Protein AF-A0A6I1GHN4-F1 (afdb_monomer_lite)

Secondary structure (DSSP, 8-state):
--SSSS---TTSS-HHHHHHHHHHHHTTPPPPEEEEEEEPSS-TT-EEEEEEEEE-TTS-EEEEEEE-GGGTS-GGGGTT--HHHHHHHHHHHHHHHHHTT-SEEEEEEHHHHHHSHHHHHHHHHTT-------SS-S--------TTPPP-HHHHHHHHHHHHTT-

Structure (mmCIF, N/CA/C/O backbone):
data_AF-A0A6I1GHN4-F1
#
_entry.id   AF-A0A6I1GHN4-F1
#
loop_
_atom_site.group_PDB
_atom_site.id
_atom_site.type_symbol
_atom_site.label_atom_id
_atom_site.label_alt_id
_atom_site.label_comp_id
_atom_site.label_asym_id
_atom_site.label_entity_id
_atom_site.label_seq_id
_atom_site.pdbx_PDB_ins_code
_atom_site.Cartn_x
_atom_site.Cartn_y
_atom_site.Cartn_z
_atom_site.occupancy
_atom_site.B_iso_or_equiv
_atom_site.auth_seq_id
_atom_site.auth_comp_id
_atom_site.auth_asym_id
_atom_site.auth_atom_id
_atom_site.pdbx_PDB_model_num
ATOM 1 N N . MET A 1 1 ? 8.736 18.417 25.338 1.00 37.44 1 MET A N 1
ATOM 2 C CA . MET A 1 1 ? 9.386 18.267 24.023 1.00 37.44 1 MET A CA 1
ATOM 3 C C . MET A 1 1 ? 10.461 17.206 24.199 1.00 37.44 1 MET A C 1
ATOM 5 O O . MET A 1 1 ? 11.592 17.575 24.431 1.00 37.44 1 MET A O 1
ATOM 9 N N . ASP A 1 2 ? 10.083 15.921 24.230 1.00 36.03 2 ASP A N 1
ATOM 10 C CA . ASP A 1 2 ? 11.011 14.812 24.544 1.00 36.03 2 ASP A CA 1
ATOM 11 C C . ASP A 1 2 ? 10.415 13.445 24.149 1.00 36.03 2 ASP A C 1
ATOM 13 O O . ASP A 1 2 ? 10.089 12.617 24.991 1.00 36.03 2 ASP A O 1
ATOM 17 N N . LEU A 1 3 ? 10.186 13.218 22.851 1.00 33.22 3 LEU A N 1
ATOM 18 C CA . LEU A 1 3 ? 9.860 11.870 22.341 1.00 33.22 3 LEU A CA 1
ATOM 19 C C . LEU A 1 3 ? 10.174 11.682 20.845 1.00 33.22 3 LEU A C 1
ATOM 21 O O . LEU A 1 3 ? 9.615 10.813 20.187 1.00 33.22 3 LEU A O 1
ATOM 25 N N . LEU A 1 4 ? 11.068 12.514 20.296 1.00 35.62 4 LEU A N 1
ATOM 26 C CA . LEU A 1 4 ? 11.423 12.524 18.867 1.00 35.62 4 LEU A CA 1
ATOM 27 C C . LEU A 1 4 ? 12.796 11.896 18.570 1.00 35.62 4 LEU A C 1
ATOM 29 O O . LEU A 1 4 ? 13.135 11.700 17.410 1.00 35.62 4 LEU A O 1
ATOM 33 N N . LEU A 1 5 ? 13.578 11.559 19.602 1.00 32.16 5 LEU A N 1
ATOM 34 C CA . LEU A 1 5 ? 14.972 11.117 19.457 1.00 32.16 5 LEU A CA 1
ATOM 35 C C . LEU A 1 5 ? 15.195 9.611 19.678 1.00 32.16 5 LEU A C 1
ATOM 37 O O . LEU A 1 5 ? 16.326 9.154 19.574 1.00 32.16 5 LEU A O 1
ATOM 41 N N . THR A 1 6 ? 14.148 8.821 19.936 1.00 30.77 6 THR A N 1
ATOM 42 C CA . THR A 1 6 ? 14.291 7.369 20.195 1.00 30.77 6 THR A CA 1
ATOM 43 C C . THR A 1 6 ? 13.900 6.482 19.003 1.00 30.77 6 THR A C 1
ATOM 45 O O . THR A 1 6 ? 14.039 5.270 19.084 1.00 30.77 6 THR A O 1
ATOM 48 N N . TYR A 1 7 ? 13.466 7.055 17.874 1.00 36.56 7 TYR A N 1
ATOM 49 C CA . TYR A 1 7 ? 13.079 6.290 16.670 1.00 36.56 7 TYR A CA 1
ATOM 50 C C . TYR A 1 7 ? 13.974 6.541 15.447 1.00 36.56 7 TYR A C 1
ATOM 52 O O . TYR A 1 7 ? 13.641 6.137 14.335 1.00 36.56 7 TYR A O 1
ATOM 60 N N . ALA A 1 8 ? 15.124 7.187 15.643 1.00 33.59 8 ALA A N 1
ATOM 61 C CA . ALA A 1 8 ? 16.165 7.264 14.627 1.00 33.59 8 ALA A CA 1
ATOM 62 C C . ALA A 1 8 ? 17.072 6.027 14.733 1.00 33.59 8 ALA A C 1
ATOM 64 O O . ALA A 1 8 ? 18.167 6.100 15.284 1.00 33.59 8 ALA A O 1
ATOM 65 N N . ASP A 1 9 ? 16.596 4.888 14.226 1.00 35.19 9 ASP A N 1
ATOM 66 C CA . ASP A 1 9 ? 17.462 3.759 13.876 1.00 35.19 9 ASP A CA 1
ATOM 67 C C . ASP A 1 9 ? 17.668 3.767 12.346 1.00 35.19 9 ASP A C 1
ATOM 69 O O . ASP A 1 9 ? 16.683 3.744 11.598 1.00 35.19 9 ASP A O 1
ATOM 73 N N . PRO A 1 10 ? 18.914 3.851 11.851 1.00 33.84 10 PRO A N 1
ATOM 74 C CA . PRO A 1 10 ? 19.206 3.954 10.426 1.00 33.84 10 PRO A CA 1
ATOM 75 C C . PRO A 1 10 ? 18.998 2.655 9.621 1.00 33.84 10 PRO A C 1
ATOM 77 O O . PRO A 1 10 ? 19.339 2.652 8.439 1.00 33.84 10 PRO A O 1
ATOM 80 N N . LEU A 1 11 ? 18.469 1.559 10.194 1.00 34.16 11 LEU A N 1
ATOM 81 C CA . LEU A 1 11 ? 18.453 0.247 9.515 1.00 34.16 11 LEU A CA 1
ATOM 82 C C . LEU A 1 11 ? 17.152 -0.581 9.580 1.00 34.16 11 LEU A C 1
ATOM 84 O O . LEU A 1 11 ? 17.155 -1.744 9.181 1.00 34.16 11 LEU A O 1
ATOM 88 N N . SER A 1 12 ? 16.008 -0.012 9.963 1.00 37.28 12 SER A N 1
ATOM 89 C CA . SER A 1 12 ? 14.701 -0.690 9.804 1.00 37.28 12 SER A CA 1
ATOM 90 C C . SER A 1 12 ? 14.106 -0.448 8.399 1.00 37.28 12 SER A C 1
ATOM 92 O O . SER A 1 12 ? 13.021 0.091 8.289 1.00 37.28 12 SER A O 1
ATOM 94 N N . GLU A 1 13 ? 14.873 -0.718 7.334 1.00 52.41 13 GLU A N 1
ATOM 95 C CA . GLU A 1 13 ? 14.768 -0.177 5.948 1.00 52.41 13 GLU A CA 1
ATOM 96 C C . GLU A 1 13 ? 14.516 1.354 5.817 1.00 52.41 13 GLU A C 1
ATOM 98 O O . GLU A 1 13 ? 15.314 2.019 5.162 1.00 52.41 13 GLU A O 1
ATOM 103 N N . ASN A 1 14 ? 13.530 1.959 6.494 1.00 69.12 14 ASN A N 1
ATOM 104 C CA . ASN A 1 14 ? 13.643 3.236 7.222 1.00 69.12 14 ASN A CA 1
ATOM 105 C C . ASN A 1 14 ? 12.484 3.396 8.243 1.00 69.12 14 ASN A C 1
ATOM 107 O O . ASN A 1 14 ? 11.393 2.855 8.065 1.00 69.12 14 ASN A O 1
ATOM 111 N N . GLY A 1 15 ? 12.672 4.200 9.299 1.00 71.56 15 GLY A N 1
ATOM 112 C CA . GLY A 1 15 ? 11.642 4.443 10.329 1.00 71.56 15 GLY A CA 1
ATOM 113 C C . GLY A 1 15 ? 10.298 5.001 9.818 1.00 71.56 15 GLY A C 1
ATOM 114 O O . GLY A 1 15 ? 9.290 4.913 10.520 1.00 71.56 15 GLY A O 1
ATOM 115 N N . GLY A 1 16 ? 10.248 5.525 8.590 1.00 82.44 16 GLY A N 1
ATOM 116 C CA . GLY A 1 16 ? 9.024 5.982 7.936 1.00 82.44 16 GLY A CA 1
ATOM 117 C C . GLY A 1 16 ? 8.055 4.848 7.594 1.00 82.44 16 GLY A C 1
ATOM 118 O O . GLY A 1 16 ? 6.859 5.002 7.827 1.00 82.44 16 GLY A O 1
ATOM 119 N N . GLU A 1 17 ? 8.532 3.686 7.141 1.00 86.38 17 GLU A N 1
ATOM 120 C CA . GLU A 1 17 ? 7.658 2.531 6.869 1.00 86.38 17 GLU A CA 1
ATOM 121 C C . GLU A 1 17 ? 7.026 1.991 8.158 1.00 86.38 17 GLU A C 1
ATOM 123 O O . GLU A 1 17 ? 5.823 1.725 8.218 1.00 86.38 17 GLU A O 1
ATOM 128 N N . SER A 1 18 ? 7.817 1.909 9.232 1.00 85.88 18 SER A N 1
ATOM 129 C CA . SER A 1 18 ? 7.312 1.538 10.558 1.00 85.88 18 SER A CA 1
ATOM 130 C C . SER A 1 18 ? 6.253 2.523 11.058 1.00 85.88 18 SER A C 1
ATOM 132 O O . SER A 1 18 ? 5.223 2.106 11.592 1.00 85.88 18 SER A O 1
ATOM 134 N N . PHE A 1 19 ? 6.467 3.823 10.839 1.00 89.12 19 PHE A N 1
ATOM 135 C CA . PHE A 1 19 ? 5.496 4.861 11.172 1.00 89.12 19 PHE A CA 1
ATOM 136 C C . PHE A 1 19 ? 4.191 4.707 10.374 1.00 89.12 19 PHE A C 1
ATOM 138 O O . PHE A 1 19 ? 3.113 4.688 10.969 1.00 89.12 19 PHE A O 1
ATOM 145 N N . VAL A 1 20 ? 4.272 4.520 9.052 1.00 92.31 20 VAL A N 1
ATOM 146 C CA . VAL A 1 20 ? 3.105 4.282 8.180 1.00 92.31 20 VAL A CA 1
ATOM 147 C C . VAL A 1 20 ? 2.322 3.060 8.645 1.00 92.31 20 VAL A C 1
ATOM 149 O O . VAL A 1 20 ? 1.101 3.127 8.790 1.00 92.31 20 VAL A O 1
ATOM 152 N N . ARG A 1 21 ? 3.012 1.956 8.949 1.00 92.25 21 ARG A N 1
ATOM 153 C CA . ARG A 1 21 ? 2.379 0.750 9.488 1.00 92.25 21 ARG A CA 1
ATOM 154 C C . ARG A 1 21 ? 1.661 1.029 10.806 1.00 92.25 21 ARG A C 1
ATOM 156 O O . ARG A 1 21 ? 0.542 0.560 10.986 1.00 92.25 21 ARG A O 1
ATOM 163 N N . GLY A 1 22 ? 2.283 1.788 11.708 1.00 89.12 22 GLY A N 1
ATOM 164 C CA . GLY A 1 22 ? 1.663 2.229 12.957 1.00 89.12 22 GLY A CA 1
ATOM 165 C C . GLY A 1 22 ? 0.356 2.978 12.706 1.00 89.12 22 GLY A C 1
ATOM 166 O O . 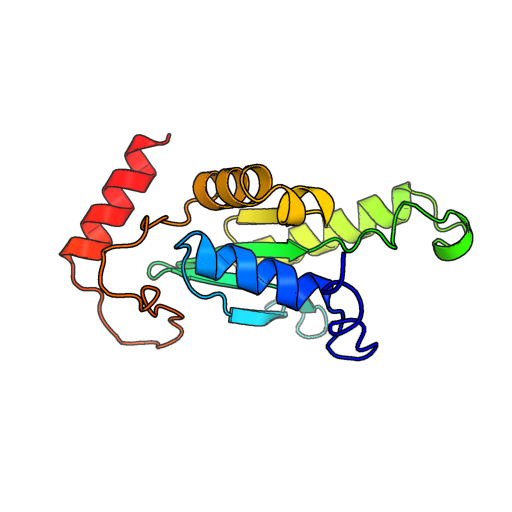GLY A 1 22 ? -0.677 2.595 13.249 1.00 89.12 22 GLY A O 1
ATOM 167 N N . VAL A 1 23 ? 0.372 3.963 11.802 1.00 93.19 23 VAL A N 1
ATOM 168 C CA . VAL A 1 23 ? -0.826 4.724 11.411 1.00 93.19 23 VAL A CA 1
ATOM 169 C C . VAL A 1 23 ? -1.913 3.810 10.841 1.00 93.19 23 VAL A C 1
ATOM 171 O O . VAL A 1 23 ? -3.055 3.901 11.275 1.00 93.19 23 VAL A O 1
ATOM 174 N N . ILE A 1 24 ? -1.578 2.893 9.926 1.00 92.25 24 ILE A N 1
ATOM 175 C CA . ILE A 1 24 ? -2.536 1.931 9.348 1.00 92.25 24 ILE A CA 1
ATOM 176 C C . ILE A 1 24 ? -3.264 1.155 10.456 1.00 92.25 24 ILE A C 1
ATOM 178 O O . ILE A 1 24 ? -4.494 1.086 10.465 1.00 92.25 24 ILE A O 1
ATOM 182 N N . LEU A 1 25 ? -2.513 0.605 11.413 1.00 87.38 25 LEU A N 1
ATOM 183 C CA . LEU A 1 25 ? -3.077 -0.203 12.496 1.00 87.38 25 LEU A CA 1
ATOM 184 C C . LEU A 1 25 ? -3.890 0.635 13.492 1.00 87.38 25 LEU A C 1
ATOM 186 O O . LEU A 1 25 ? -4.973 0.221 13.903 1.00 87.38 25 LEU A O 1
ATOM 190 N N . GLU A 1 26 ? -3.393 1.813 13.870 1.00 86.88 26 GLU A N 1
ATOM 191 C CA . GLU A 1 26 ? -4.072 2.723 14.802 1.00 86.88 26 GLU A CA 1
ATOM 192 C C . GLU A 1 26 ? -5.387 3.275 14.236 1.00 86.88 26 GLU A C 1
ATOM 194 O O . GLU A 1 26 ? -6.343 3.490 14.983 1.00 86.88 26 GLU A O 1
ATOM 199 N N . GLU A 1 27 ? -5.454 3.466 12.918 1.00 90.00 27 GLU A N 1
ATOM 200 C CA . GLU A 1 27 ? -6.637 3.966 12.211 1.00 90.00 27 GLU A CA 1
ATOM 201 C C . GLU A 1 27 ? -7.672 2.872 11.901 1.00 90.00 27 GLU A C 1
ATOM 203 O O . GLU A 1 27 ? -8.726 3.168 11.328 1.00 90.00 27 GLU A O 1
ATOM 208 N N . GLY A 1 28 ? -7.405 1.626 12.313 1.00 84.81 28 GLY A N 1
ATOM 209 C CA . GLY A 1 28 ? -8.328 0.498 12.187 1.00 84.81 28 GLY A CA 1
ATOM 210 C C . GLY A 1 28 ? -8.417 -0.083 10.776 1.00 84.81 28 GLY A C 1
ATOM 211 O O . GLY A 1 28 ? -9.443 -0.670 10.419 1.00 84.81 28 GLY A O 1
ATOM 212 N N . LEU A 1 29 ? -7.376 0.107 9.962 1.00 87.31 29 LEU A N 1
ATOM 213 C CA . LEU A 1 29 ? -7.237 -0.538 8.658 1.00 87.31 29 LEU A CA 1
ATOM 214 C C . LEU A 1 29 ? -6.667 -1.963 8.826 1.00 87.31 29 LEU A C 1
ATOM 216 O O . LEU A 1 29 ? -6.050 -2.267 9.853 1.00 87.31 29 LEU A O 1
ATOM 220 N N . PRO A 1 30 ? -6.856 -2.863 7.843 1.00 87.44 30 PRO A N 1
ATOM 221 C CA . PRO A 1 30 ? -6.378 -4.238 7.939 1.00 87.44 30 PRO A CA 1
ATOM 222 C C . PRO A 1 30 ? -4.850 -4.309 7.964 1.00 87.44 30 PRO A C 1
ATOM 224 O O . PRO A 1 30 ? -4.159 -3.423 7.457 1.00 87.44 30 PRO A O 1
ATOM 227 N N . VAL A 1 31 ? -4.310 -5.401 8.501 1.00 86.69 31 VAL A N 1
ATOM 228 C CA . VAL A 1 31 ? -2.860 -5.613 8.583 1.00 86.69 31 VAL A CA 1
ATOM 229 C C . VAL A 1 31 ? -2.299 -5.908 7.181 1.00 86.69 31 VAL A C 1
ATOM 231 O O . VAL A 1 31 ? -2.721 -6.894 6.575 1.00 86.69 31 VAL A O 1
ATOM 234 N N . PRO A 1 32 ? -1.347 -5.113 6.657 1.00 90.56 32 PRO A N 1
ATOM 235 C CA . PRO A 1 32 ? -0.731 -5.388 5.363 1.00 90.56 32 PRO A CA 1
ATOM 236 C C . PRO A 1 32 ? 0.289 -6.529 5.442 1.00 90.56 32 PRO A C 1
ATOM 238 O O . PRO A 1 32 ? 0.959 -6.722 6.462 1.00 90.56 32 PRO A O 1
ATOM 241 N N . LEU A 1 33 ? 0.470 -7.222 4.321 1.00 89.50 33 LEU A N 1
ATOM 242 C CA . LEU A 1 33 ? 1.699 -7.943 4.006 1.00 89.50 33 LEU A CA 1
ATOM 243 C C . LEU A 1 33 ? 2.786 -6.916 3.693 1.00 89.50 33 LEU A C 1
ATOM 245 O O . LEU A 1 33 ? 2.546 -5.980 2.935 1.00 89.50 33 LEU A O 1
ATOM 249 N N . LEU A 1 34 ? 3.968 -7.081 4.275 1.00 88.50 34 LEU A N 1
ATOM 250 C CA . LEU A 1 34 ? 5.088 -6.175 4.040 1.00 88.50 34 LEU A CA 1
ATOM 251 C C . LEU A 1 34 ? 6.002 -6.736 2.959 1.00 88.50 34 LEU A C 1
ATOM 253 O O . LEU A 1 34 ? 6.176 -7.954 2.886 1.00 88.50 34 LEU A O 1
ATOM 257 N N . GLN A 1 35 ? 6.617 -5.850 2.174 1.00 83.56 35 GLN A N 1
ATOM 258 C CA . GLN A 1 35 ? 7.695 -6.208 1.247 1.00 83.56 35 GLN A CA 1
ATOM 259 C C . GLN A 1 35 ? 7.331 -7.345 0.277 1.00 83.56 35 GLN A C 1
ATOM 261 O O . GLN A 1 35 ? 8.153 -8.206 -0.047 1.00 83.56 35 GLN A O 1
ATOM 266 N N . TYR A 1 36 ? 6.079 -7.368 -0.179 1.00 86.56 36 TYR A N 1
ATOM 267 C CA . TYR A 1 36 ? 5.576 -8.412 -1.065 1.00 86.56 36 TYR A CA 1
ATOM 268 C C . TYR A 1 36 ? 6.194 -8.286 -2.462 1.00 86.56 36 TYR A C 1
ATOM 270 O O . TYR A 1 36 ? 6.317 -7.184 -2.998 1.00 86.56 36 TYR A O 1
ATOM 278 N N . VAL A 1 37 ? 6.583 -9.420 -3.049 1.00 88.38 37 VAL A N 1
ATOM 279 C CA . VAL A 1 37 ? 7.238 -9.472 -4.360 1.00 88.38 37 VAL A CA 1
ATOM 280 C C . VAL A 1 37 ? 6.237 -9.892 -5.430 1.00 88.38 37 VAL A C 1
ATOM 282 O O . VAL A 1 37 ? 5.751 -11.022 -5.433 1.00 88.38 37 V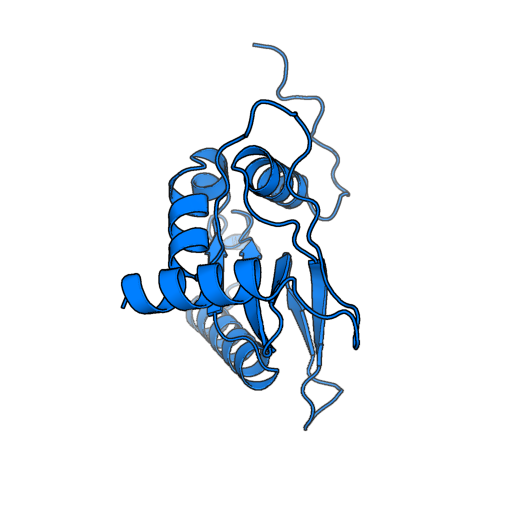AL A O 1
ATOM 285 N N . PHE A 1 38 ? 5.992 -8.994 -6.377 1.00 86.94 38 PHE A N 1
ATOM 286 C CA . PHE A 1 38 ? 5.303 -9.277 -7.629 1.00 86.94 38 PHE A CA 1
ATOM 287 C C . PHE A 1 38 ? 6.324 -9.769 -8.652 1.00 86.94 38 PHE A C 1
ATOM 289 O O . PHE A 1 38 ? 7.234 -9.026 -9.019 1.00 86.94 38 PHE A O 1
ATOM 296 N N . VAL A 1 39 ? 6.182 -11.012 -9.110 1.00 85.19 39 VAL A N 1
ATOM 297 C CA . VAL A 1 39 ? 7.032 -11.605 -10.152 1.00 85.19 39 VAL A CA 1
ATOM 298 C C . VAL A 1 39 ? 6.248 -11.624 -11.455 1.00 85.19 39 VAL A C 1
ATOM 300 O O . VAL A 1 39 ? 5.149 -12.177 -11.484 1.00 85.19 39 VAL A O 1
ATOM 303 N N . ASN A 1 40 ? 6.805 -11.048 -12.523 1.00 80.81 40 ASN A N 1
ATOM 304 C CA . ASN A 1 40 ? 6.169 -11.087 -13.833 1.00 80.81 40 ASN A CA 1
ATOM 305 C C . ASN A 1 40 ? 6.072 -12.556 -14.310 1.00 80.81 40 ASN A C 1
ATOM 307 O O . ASN A 1 40 ? 7.110 -13.217 -14.439 1.00 80.81 40 ASN A O 1
ATOM 311 N N . PRO A 1 41 ? 4.860 -13.083 -14.579 1.00 77.31 41 PRO A N 1
ATOM 312 C CA . PRO A 1 41 ? 4.685 -14.469 -15.011 1.00 77.31 41 PRO A CA 1
ATOM 313 C C . PRO A 1 41 ? 5.340 -14.764 -16.369 1.00 77.31 41 PRO A C 1
ATOM 315 O O . PRO A 1 41 ? 5.803 -15.883 -16.585 1.00 77.31 41 PRO A O 1
ATOM 318 N N . ASP A 1 42 ? 5.437 -13.766 -17.251 1.00 83.38 42 ASP A N 1
ATOM 319 C CA . ASP A 1 42 ? 6.033 -13.896 -18.586 1.00 83.38 42 ASP A CA 1
ATOM 320 C C . ASP A 1 42 ? 7.557 -13.699 -18.570 1.00 83.38 42 ASP A C 1
ATOM 322 O O . ASP A 1 42 ? 8.268 -14.126 -19.483 1.00 83.38 42 ASP A O 1
ATOM 326 N N . ASN A 1 43 ? 8.082 -13.059 -17.521 1.00 85.06 43 ASN A N 1
ATOM 327 C CA . ASN A 1 43 ? 9.507 -12.814 -17.346 1.00 85.06 43 ASN A CA 1
ATOM 328 C C . ASN A 1 43 ? 9.897 -12.869 -15.860 1.00 85.06 43 ASN A C 1
ATOM 330 O O . ASN A 1 43 ? 9.981 -11.830 -15.212 1.00 85.06 43 ASN A O 1
ATOM 334 N N . PRO A 1 44 ? 10.255 -14.046 -15.317 1.00 83.19 44 PRO A N 1
ATOM 335 C CA . PRO A 1 44 ? 10.597 -14.191 -13.898 1.00 83.19 44 PRO A CA 1
ATOM 336 C C . PRO A 1 44 ? 11.808 -13.368 -13.423 1.00 83.19 44 PRO A C 1
ATOM 338 O O . PRO A 1 44 ? 12.072 -13.290 -12.225 1.00 83.19 44 PRO A O 1
ATOM 341 N N . ARG A 1 45 ? 12.584 -12.780 -14.345 1.00 87.06 45 ARG A N 1
ATOM 342 C CA . ARG A 1 45 ? 13.682 -11.854 -14.017 1.00 87.06 45 ARG A CA 1
ATOM 343 C C . ARG A 1 45 ? 13.201 -10.423 -13.775 1.00 87.06 45 ARG A C 1
ATOM 345 O O . ARG A 1 45 ? 13.971 -9.620 -13.260 1.00 87.06 45 ARG A O 1
ATOM 352 N N . GLU A 1 46 ? 11.966 -10.111 -14.143 1.00 86.38 46 GLU A N 1
ATOM 353 C CA . GLU A 1 46 ? 11.306 -8.840 -13.888 1.00 86.38 46 GLU A CA 1
ATOM 354 C C . GLU A 1 46 ? 10.383 -8.990 -12.679 1.00 86.38 46 GLU A C 1
ATOM 356 O O . GLU A 1 46 ? 9.382 -9.706 -12.706 1.00 86.38 46 GLU A O 1
ATOM 361 N N . TRP A 1 47 ? 10.760 -8.343 -11.582 1.00 85.50 47 TRP A N 1
ATOM 362 C CA . TRP A 1 47 ? 10.029 -8.404 -10.327 1.00 85.50 47 TRP A CA 1
ATOM 363 C C . TRP A 1 47 ? 10.101 -7.068 -9.595 1.00 85.50 47 TRP A C 1
ATOM 365 O O . TRP A 1 47 ? 11.068 -6.315 -9.736 1.00 85.50 47 TRP A O 1
ATOM 375 N N . TYR A 1 48 ? 9.082 -6.792 -8.784 1.00 86.81 48 TYR A N 1
ATOM 376 C CA . TYR A 1 48 ? 8.990 -5.584 -7.972 1.00 86.81 48 TYR A CA 1
ATOM 377 C C . TYR A 1 48 ? 8.554 -5.916 -6.553 1.00 86.81 48 TYR A C 1
ATOM 379 O O . TYR A 1 48 ? 7.633 -6.700 -6.341 1.00 86.81 48 TYR A O 1
ATOM 387 N N . ARG A 1 49 ? 9.225 -5.298 -5.581 1.00 87.88 49 ARG A N 1
ATOM 388 C CA . ARG A 1 49 ? 8.913 -5.424 -4.157 1.00 87.88 49 ARG A CA 1
ATOM 389 C C . ARG A 1 49 ? 8.197 -4.171 -3.680 1.00 87.88 49 ARG A C 1
ATOM 391 O O . ARG A 1 49 ? 8.808 -3.107 -3.722 1.00 87.88 49 ARG A O 1
ATOM 398 N N . SER A 1 50 ? 6.956 -4.308 -3.236 1.00 89.31 50 SER A N 1
ATOM 399 C CA . SER A 1 50 ? 6.130 -3.214 -2.712 1.00 89.31 50 SER A CA 1
ATOM 400 C C . SER A 1 50 ? 6.141 -3.171 -1.188 1.00 89.31 50 SER A C 1
ATOM 402 O O . SER A 1 50 ? 6.162 -4.229 -0.555 1.00 89.31 50 SER A O 1
ATOM 404 N N . ASP A 1 51 ? 6.019 -1.982 -0.606 1.00 90.44 51 ASP A N 1
ATOM 405 C CA . ASP A 1 51 ? 6.147 -1.788 0.844 1.00 90.44 51 ASP A CA 1
ATOM 406 C C . ASP A 1 51 ? 5.003 -2.441 1.633 1.00 90.44 51 ASP A C 1
ATOM 408 O O . ASP A 1 51 ? 5.251 -3.152 2.610 1.00 90.44 51 ASP A O 1
ATOM 412 N N . PHE A 1 52 ? 3.756 -2.277 1.172 1.00 93.44 52 PHE A N 1
ATOM 413 C CA . PHE A 1 52 ? 2.556 -2.805 1.827 1.00 93.44 52 PHE A CA 1
ATOM 414 C C . PHE A 1 52 ? 1.566 -3.380 0.806 1.00 93.44 52 PHE A C 1
ATOM 416 O O . PHE A 1 52 ? 1.283 -2.749 -0.211 1.00 93.44 52 PHE A O 1
ATOM 423 N N . VAL A 1 53 ? 0.982 -4.547 1.089 1.00 94.62 53 VAL A N 1
ATOM 424 C CA . VA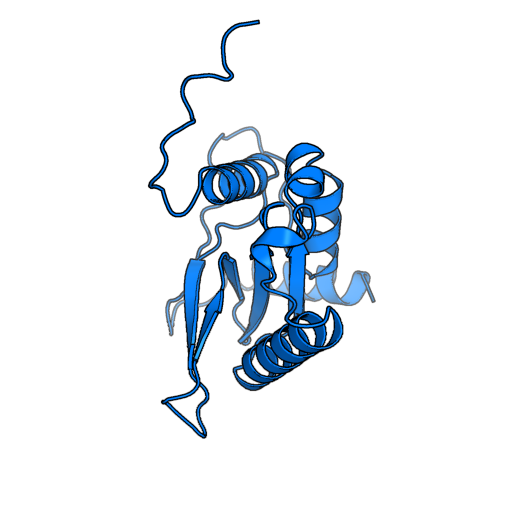L A 1 53 ? -0.022 -5.190 0.225 1.00 94.62 53 VAL A CA 1
ATOM 425 C C . VAL A 1 53 ? -1.169 -5.779 1.035 1.00 94.62 53 VAL A C 1
ATOM 427 O O . VAL A 1 53 ? -0.962 -6.416 2.067 1.00 94.62 53 VAL A O 1
ATOM 430 N N . TRP A 1 54 ? -2.384 -5.639 0.514 1.00 93.62 54 TRP A N 1
ATOM 431 C CA . TRP A 1 54 ? -3.569 -6.367 0.953 1.00 93.62 54 TRP A CA 1
ATOM 432 C C . TRP A 1 54 ? -4.093 -7.205 -0.202 1.00 93.62 54 TRP A C 1
ATOM 434 O O . TRP A 1 54 ? -4.437 -6.661 -1.246 1.00 93.62 54 TRP A O 1
ATOM 444 N N . ILE A 1 55 ? -4.179 -8.517 -0.002 1.00 89.12 55 ILE A N 1
ATOM 445 C CA . ILE A 1 55 ? -4.804 -9.443 -0.949 1.00 89.12 55 ILE A CA 1
ATOM 446 C C . ILE A 1 55 ? -6.115 -9.895 -0.315 1.00 89.12 55 ILE A C 1
ATOM 448 O O . ILE A 1 55 ? -6.123 -10.665 0.647 1.00 89.12 55 ILE A O 1
ATOM 452 N N . PHE A 1 56 ? -7.233 -9.384 -0.818 1.00 84.38 56 PHE A N 1
ATOM 453 C CA . PHE A 1 56 ? -8.557 -9.786 -0.369 1.00 84.38 56 PHE A CA 1
ATOM 454 C C . PHE A 1 56 ? -9.016 -11.026 -1.146 1.00 84.38 56 PHE A C 1
ATOM 456 O O . PHE A 1 56 ? -8.689 -11.194 -2.326 1.00 84.38 56 PHE A O 1
ATOM 463 N N . PRO A 1 57 ? -9.800 -11.928 -0.536 1.00 74.31 57 PRO A N 1
ATOM 464 C CA . PRO A 1 57 ? -10.253 -13.093 -1.277 1.00 74.31 57 PRO A CA 1
ATOM 465 C C . PRO A 1 57 ? -11.219 -12.715 -2.404 1.00 74.31 57 PRO A C 1
ATOM 467 O O . PRO A 1 57 ? -11.980 -11.756 -2.309 1.00 74.31 57 PRO A O 1
ATOM 470 N N . GLY A 1 58 ? -11.169 -13.492 -3.484 1.00 77.69 58 GLY A N 1
ATOM 471 C CA . GLY A 1 58 ? -11.633 -13.044 -4.799 1.00 77.69 58 GLY A CA 1
ATOM 472 C C . GLY A 1 58 ? -10.510 -12.433 -5.644 1.00 77.69 58 GLY A C 1
ATOM 473 O O . GLY A 1 58 ? -10.710 -12.246 -6.835 1.00 77.69 58 GLY A O 1
ATOM 474 N N . GLY A 1 59 ? -9.332 -12.201 -5.053 1.00 83.75 59 GLY A N 1
ATOM 475 C CA . GLY A 1 59 ? -8.125 -11.753 -5.748 1.00 83.75 59 GLY A CA 1
ATOM 476 C C . GLY A 1 59 ? -7.911 -10.243 -5.722 1.00 83.75 59 GLY A C 1
ATOM 477 O O . GLY A 1 59 ? -6.861 -9.805 -6.178 1.00 83.75 59 GLY A O 1
ATOM 478 N N . TYR A 1 60 ? -8.851 -9.469 -5.161 1.00 88.75 60 TYR A N 1
ATOM 479 C CA . TYR A 1 60 ? -8.747 -8.012 -5.144 1.00 88.75 60 TYR A CA 1
ATOM 480 C C . TYR A 1 60 ? -7.521 -7.572 -4.342 1.00 88.75 60 TYR A C 1
ATOM 482 O O . TYR A 1 60 ? -7.454 -7.798 -3.131 1.00 88.75 60 TYR A O 1
ATOM 490 N N . THR A 1 61 ? -6.556 -6.955 -5.011 1.00 93.31 61 THR A N 1
ATOM 491 C CA . THR A 1 61 ? -5.238 -6.667 -4.451 1.00 93.31 61 THR A CA 1
ATOM 492 C C . THR A 1 61 ? -4.976 -5.167 -4.428 1.00 93.31 61 THR A C 1
ATOM 494 O O . THR A 1 61 ? -4.978 -4.496 -5.460 1.00 93.31 61 THR A O 1
ATOM 497 N N . VAL A 1 62 ? -4.712 -4.628 -3.239 1.00 96.19 62 VAL A N 1
ATOM 498 C CA . VAL A 1 62 ? -4.315 -3.229 -3.049 1.00 96.19 62 VAL A CA 1
ATOM 499 C C . VAL A 1 62 ? -2.859 -3.178 -2.624 1.00 96.19 62 VAL A C 1
ATOM 501 O O . VAL A 1 62 ? -2.456 -3.850 -1.679 1.00 96.19 62 VAL A O 1
ATOM 504 N N . VAL A 1 63 ? -2.082 -2.351 -3.306 1.00 96.06 63 VAL A N 1
ATOM 505 C CA . VAL A 1 63 ? -0.676 -2.082 -3.021 1.00 96.06 63 VAL A CA 1
ATOM 506 C C . VAL A 1 63 ? -0.556 -0.661 -2.493 1.00 96.06 63 VAL A C 1
ATOM 508 O O . VAL A 1 63 ? -1.169 0.251 -3.043 1.00 96.06 63 VAL A O 1
ATOM 511 N N . LEU A 1 64 ? 0.235 -0.455 -1.446 1.00 95.38 64 LEU A N 1
ATOM 512 C CA . LEU A 1 64 ? 0.669 0.862 -0.999 1.00 95.38 64 LEU A CA 1
ATOM 513 C C . LEU A 1 64 ? 2.194 0.953 -1.119 1.00 95.38 64 LEU A C 1
ATOM 515 O O . LEU A 1 64 ? 2.925 0.169 -0.517 1.00 95.38 64 LEU A O 1
ATOM 519 N N . GLU A 1 65 ? 2.641 1.940 -1.889 1.00 92.19 65 GLU A N 1
ATOM 520 C CA . GLU A 1 65 ? 4.041 2.328 -2.055 1.00 92.19 65 GLU A CA 1
ATOM 521 C C . GLU A 1 65 ? 4.287 3.606 -1.243 1.00 92.19 65 GLU A C 1
ATOM 523 O O . GLU A 1 65 ? 3.625 4.637 -1.442 1.00 92.19 65 GLU A O 1
ATOM 528 N N . PHE A 1 66 ? 5.224 3.539 -0.305 1.00 88.31 66 PHE A N 1
ATOM 529 C CA . PHE A 1 66 ? 5.608 4.644 0.547 1.00 88.31 66 PHE A CA 1
ATOM 530 C C . PHE A 1 66 ? 6.796 5.395 -0.054 1.00 88.31 66 PHE A C 1
ATOM 532 O O . PHE A 1 66 ? 7.950 4.969 -0.042 1.00 88.31 66 PHE A O 1
ATOM 539 N N . ASP A 1 67 ? 6.513 6.596 -0.543 1.00 77.44 67 ASP A N 1
ATOM 540 C CA . ASP A 1 67 ? 7.536 7.504 -1.022 1.00 77.44 67 ASP A CA 1
ATOM 541 C C . ASP A 1 67 ? 8.114 8.283 0.157 1.00 77.44 67 ASP A C 1
ATOM 543 O O . ASP A 1 67 ? 7.695 9.405 0.463 1.00 77.44 67 ASP A O 1
ATOM 547 N N . GLY A 1 68 ? 9.119 7.696 0.810 1.00 62.56 68 GLY A N 1
ATOM 548 C CA . GLY A 1 68 ? 9.992 8.442 1.709 1.00 62.56 68 GLY A CA 1
ATOM 549 C C . GLY A 1 68 ? 10.483 9.712 1.003 1.00 62.56 68 GLY A C 1
ATOM 550 O O . GLY A 1 68 ? 10.921 9.667 -0.149 1.00 62.56 68 GLY A O 1
ATOM 551 N N . MET A 1 69 ? 10.393 10.861 1.678 1.00 50.06 69 MET A N 1
ATOM 552 C CA . MET A 1 69 ? 10.624 12.214 1.131 1.00 50.06 69 MET A CA 1
ATOM 553 C C . MET A 1 69 ? 12.009 12.441 0.482 1.00 50.06 69 MET A C 1
ATOM 555 O O . MET A 1 69 ? 12.281 13.517 -0.041 1.00 50.06 69 MET A O 1
ATOM 559 N N . ALA A 1 70 ? 12.896 11.447 0.479 1.00 50.16 70 ALA A N 1
ATOM 560 C CA . ALA A 1 70 ? 14.263 11.550 -0.009 1.00 50.16 70 ALA A CA 1
ATOM 561 C C . ALA A 1 70 ? 14.396 11.664 -1.540 1.00 50.16 70 ALA A C 1
ATOM 563 O O . ALA A 1 70 ? 15.412 12.159 -2.014 1.00 50.16 70 ALA A O 1
ATOM 564 N N . LYS A 1 71 ? 13.405 11.248 -2.345 1.00 49.22 71 LYS A N 1
ATOM 565 C CA . LYS A 1 71 ? 13.604 11.152 -3.810 1.00 49.22 71 LYS A CA 1
ATOM 566 C C . LYS A 1 71 ? 13.192 12.373 -4.645 1.00 49.22 71 LYS A C 1
ATOM 568 O O . LYS A 1 71 ? 13.359 12.342 -5.860 1.00 49.22 71 LYS A O 1
ATOM 573 N N . TYR A 1 72 ? 12.684 13.441 -4.021 1.00 47.66 72 TYR A N 1
ATOM 574 C CA . TYR A 1 72 ? 12.244 14.655 -4.740 1.00 47.66 72 TYR A CA 1
ATOM 575 C C . TYR A 1 72 ? 12.735 15.976 -4.148 1.00 47.66 72 TYR A C 1
ATOM 577 O O . TYR A 1 72 ? 12.558 17.019 -4.773 1.00 47.66 72 TYR A O 1
ATOM 585 N N . VAL A 1 73 ? 13.340 15.946 -2.959 1.00 47.03 73 VAL A N 1
ATOM 586 C CA . VAL A 1 73 ? 13.730 17.161 -2.229 1.00 47.03 73 VAL A CA 1
ATOM 587 C C . VAL A 1 73 ? 15.219 17.485 -2.418 1.00 47.03 73 VAL A C 1
ATOM 589 O O . VAL A 1 73 ? 15.626 18.617 -2.178 1.00 47.03 73 VAL A O 1
ATOM 592 N N . ASP A 1 74 ? 16.015 16.545 -2.944 1.00 47.09 74 ASP A N 1
ATOM 593 C CA . ASP A 1 74 ? 17.432 16.762 -3.241 1.00 47.09 74 ASP A CA 1
ATOM 594 C C . ASP A 1 74 ? 17.762 16.512 -4.733 1.00 47.09 74 ASP A C 1
ATOM 596 O O . ASP A 1 74 ? 17.871 15.362 -5.174 1.00 47.09 74 ASP A O 1
ATOM 600 N N . PRO A 1 75 ? 17.954 17.577 -5.538 1.00 48.53 75 PRO A N 1
ATOM 601 C CA . PRO A 1 75 ? 18.419 17.480 -6.922 1.00 48.53 75 PRO A CA 1
ATOM 602 C C . PRO A 1 75 ? 19.752 16.729 -7.073 1.00 48.53 75 PRO A C 1
ATOM 604 O O . PRO A 1 75 ? 20.009 16.165 -8.136 1.00 48.53 75 PRO A O 1
ATOM 607 N N . THR A 1 76 ? 20.584 16.678 -6.027 1.00 51.41 76 THR A N 1
ATOM 608 C CA . THR A 1 76 ? 21.886 15.992 -6.039 1.00 51.41 76 THR A CA 1
ATOM 609 C C . THR A 1 76 ? 21.768 14.476 -5.867 1.00 51.41 76 THR A C 1
ATOM 611 O O . THR A 1 76 ? 22.657 13.744 -6.292 1.00 51.41 76 THR A O 1
ATOM 614 N N . MET A 1 77 ? 20.634 13.976 -5.361 1.00 48.31 77 MET A N 1
ATOM 615 C CA . MET A 1 77 ? 20.371 12.538 -5.211 1.00 48.31 77 MET A CA 1
ATOM 616 C C . MET A 1 77 ? 19.766 11.883 -6.462 1.00 48.31 77 MET A C 1
ATOM 618 O O . MET A 1 77 ? 19.640 10.660 -6.520 1.00 48.31 77 MET A O 1
ATOM 622 N N . THR A 1 78 ? 19.403 12.672 -7.481 1.00 53.06 78 THR A N 1
ATOM 623 C CA . THR A 1 78 ? 18.922 12.144 -8.774 1.00 53.06 78 THR A CA 1
ATOM 624 C C . THR A 1 78 ? 20.022 11.991 -9.823 1.00 53.06 78 THR A C 1
ATOM 626 O O . THR A 1 78 ? 19.743 11.459 -10.896 1.00 53.06 78 THR A O 1
ATOM 629 N N . ASP A 1 79 ? 21.260 12.410 -9.530 1.00 49.22 79 ASP A N 1
ATOM 630 C CA . ASP A 1 79 ? 22.426 12.333 -10.432 1.00 49.22 79 ASP A CA 1
ATOM 631 C C . ASP A 1 79 ? 22.114 12.807 -11.871 1.00 49.22 79 ASP A C 1
ATOM 633 O O . ASP A 1 79 ? 22.582 12.257 -12.865 1.00 49.22 79 ASP A O 1
ATOM 637 N N . GLY A 1 80 ? 21.200 13.778 -12.010 1.00 50.12 80 GLY A N 1
ATOM 638 C CA . GLY A 1 80 ? 20.743 14.264 -13.312 1.00 50.12 80 GLY A CA 1
ATOM 639 C C . GLY A 1 80 ? 19.920 13.273 -14.153 1.00 50.12 80 GLY A C 1
ATOM 640 O O . GLY A 1 80 ? 19.613 13.594 -15.305 1.00 50.12 80 GLY A O 1
ATOM 641 N N . ARG A 1 81 ? 19.497 12.109 -13.625 1.00 54.16 81 ARG A N 1
ATOM 642 C CA . ARG A 1 81 ? 18.457 11.277 -14.261 1.00 54.16 81 ARG A CA 1
ATOM 643 C C . ARG A 1 81 ? 17.191 12.114 -14.316 1.00 54.16 81 ARG A C 1
ATOM 645 O O . ARG A 1 81 ? 16.502 12.302 -13.318 1.00 54.16 81 ARG A O 1
ATOM 652 N N . THR A 1 82 ? 16.943 12.671 -15.495 1.00 60.66 82 THR A N 1
ATOM 653 C CA . THR A 1 82 ? 15.893 13.646 -15.785 1.00 60.66 82 THR A CA 1
ATOM 654 C C . THR A 1 82 ? 14.598 13.197 -15.119 1.00 60.66 82 THR A C 1
ATOM 656 O O . THR A 1 82 ? 14.272 12.021 -15.202 1.00 60.66 82 THR A O 1
ATOM 659 N N . ILE A 1 83 ? 13.832 14.093 -14.496 1.00 62.78 83 ILE A N 1
ATOM 660 C CA . ILE A 1 83 ? 12.520 13.802 -13.874 1.00 62.78 83 ILE A CA 1
ATOM 661 C C . ILE A 1 83 ? 11.668 12.837 -14.727 1.00 62.78 83 ILE A C 1
ATOM 663 O O . ILE A 1 83 ? 11.015 11.934 -14.213 1.00 62.78 83 ILE A O 1
ATOM 667 N N . ARG A 1 84 ? 11.768 12.959 -16.056 1.00 64.25 84 ARG A N 1
ATOM 668 C CA . ARG A 1 84 ? 11.186 12.051 -17.052 1.00 64.25 84 ARG A CA 1
ATOM 669 C C . ARG A 1 84 ? 11.568 10.570 -16.887 1.00 64.25 84 ARG A C 1
ATOM 671 O O . ARG A 1 84 ? 10.706 9.717 -17.038 1.00 64.25 84 ARG A O 1
ATOM 678 N N . ALA A 1 85 ? 12.824 10.254 -16.589 1.00 67.94 85 ALA A N 1
ATOM 679 C CA . ALA A 1 85 ? 13.304 8.900 -16.318 1.00 67.94 85 ALA A CA 1
ATOM 680 C C . ALA A 1 85 ? 12.728 8.334 -15.012 1.00 67.94 85 ALA A C 1
ATOM 682 O O . ALA A 1 85 ? 12.375 7.160 -14.974 1.00 67.94 85 ALA A O 1
ATOM 683 N N . VAL A 1 86 ? 12.575 9.164 -13.971 1.00 68.88 86 VAL A N 1
ATOM 684 C CA . VAL A 1 86 ? 11.926 8.763 -12.708 1.00 68.88 86 VAL A CA 1
ATOM 685 C C . VAL A 1 86 ? 10.441 8.482 -12.928 1.00 68.88 86 VAL A C 1
ATOM 687 O O . VAL A 1 86 ? 9.928 7.464 -12.477 1.00 68.88 86 VAL A O 1
ATOM 690 N N . VAL A 1 87 ? 9.746 9.348 -13.666 1.00 73.62 87 VAL A N 1
ATOM 691 C CA . VAL A 1 87 ? 8.335 9.130 -14.017 1.00 73.62 87 VAL A CA 1
ATOM 692 C C . VAL A 1 87 ? 8.177 7.884 -14.891 1.00 73.62 87 VAL A C 1
ATOM 694 O O . VAL A 1 87 ? 7.283 7.074 -14.656 1.00 73.62 87 VAL A O 1
ATOM 697 N N . SER A 1 88 ? 9.067 7.689 -15.869 1.00 75.62 88 SER A N 1
ATOM 698 C CA . SER A 1 88 ? 9.047 6.511 -16.739 1.00 75.62 88 SER A CA 1
ATOM 699 C C . SER A 1 88 ? 9.299 5.218 -15.965 1.00 75.62 88 SER A C 1
ATOM 701 O O . SER A 1 88 ? 8.618 4.232 -16.223 1.00 75.62 88 SER A O 1
ATOM 703 N N . SER A 1 89 ? 10.244 5.203 -15.020 1.00 78.81 89 SER A N 1
ATOM 704 C CA . SER A 1 89 ? 10.528 4.006 -14.221 1.00 78.81 89 SER A CA 1
ATOM 705 C C . SER A 1 89 ? 9.388 3.669 -13.264 1.00 78.81 89 SER A C 1
ATOM 707 O O . SER A 1 89 ? 9.087 2.497 -13.060 1.00 78.81 89 SER A O 1
ATOM 709 N N . GLN A 1 90 ? 8.713 4.684 -12.720 1.00 82.50 90 GLN A N 1
ATOM 710 C CA . GLN A 1 90 ? 7.512 4.497 -11.908 1.00 82.50 90 GLN A CA 1
ATOM 711 C C . GLN A 1 90 ? 6.340 3.975 -12.733 1.00 82.50 90 GLN A C 1
ATOM 713 O O . GLN A 1 90 ? 5.671 3.045 -12.300 1.00 82.50 90 GLN A O 1
ATOM 718 N N . SER A 1 91 ? 6.145 4.511 -13.938 1.00 84.81 91 SER A N 1
ATOM 719 C CA . SER A 1 91 ? 5.088 4.048 -14.843 1.00 84.81 91 SER A CA 1
ATOM 720 C C . SER A 1 91 ? 5.291 2.584 -15.236 1.00 84.81 91 SER A C 1
ATOM 722 O O . SER A 1 91 ? 4.338 1.811 -15.220 1.00 84.81 91 SER A O 1
ATOM 724 N N . GLU A 1 92 ? 6.530 2.180 -15.543 1.00 86.00 92 GLU A N 1
ATOM 725 C CA . GLU A 1 92 ? 6.824 0.781 -15.875 1.00 86.00 92 GLU A CA 1
ATOM 726 C C . GLU A 1 92 ? 6.639 -0.141 -14.668 1.00 86.00 92 GLU A C 1
ATOM 728 O O . GLU A 1 92 ? 6.015 -1.193 -14.787 1.00 86.00 92 GLU A O 1
ATOM 733 N N . ARG A 1 93 ? 7.092 0.284 -13.483 1.00 88.06 93 ARG A N 1
ATOM 734 C CA . ARG A 1 93 ? 6.859 -0.457 -12.239 1.00 88.06 93 ARG A CA 1
ATOM 735 C C . ARG A 1 93 ? 5.371 -0.684 -11.990 1.00 88.06 93 ARG A C 1
ATOM 737 O O . ARG A 1 93 ? 4.968 -1.815 -11.740 1.00 88.06 9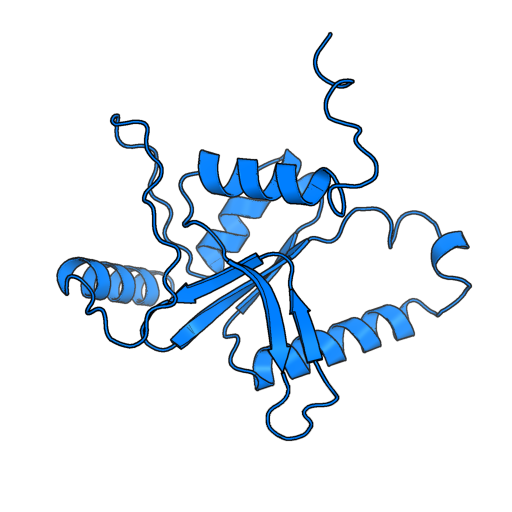3 ARG A O 1
ATOM 744 N N . GLU A 1 94 ? 4.559 0.368 -12.061 1.00 91.31 94 GLU A N 1
ATOM 745 C CA . GLU A 1 94 ? 3.115 0.257 -11.849 1.00 91.31 94 GLU A CA 1
ATOM 746 C C . GLU A 1 94 ? 2.475 -0.656 -12.898 1.00 91.31 94 GLU A C 1
ATOM 748 O O . GLU A 1 94 ? 1.687 -1.528 -12.539 1.00 91.31 94 GLU A O 1
ATOM 753 N N . ARG A 1 95 ? 2.870 -0.534 -14.173 1.00 90.25 95 ARG A N 1
ATOM 754 C CA . ARG A 1 95 ? 2.401 -1.411 -15.257 1.00 90.25 95 ARG A CA 1
ATOM 755 C C . ARG A 1 95 ? 2.639 -2.885 -14.937 1.00 90.25 95 ARG A C 1
ATOM 757 O O . ARG A 1 95 ? 1.731 -3.693 -15.120 1.00 90.25 95 ARG A O 1
ATOM 764 N N . VAL A 1 96 ? 3.831 -3.233 -14.457 1.00 87.19 96 VAL A N 1
ATOM 765 C CA . VAL A 1 96 ? 4.166 -4.618 -14.105 1.00 87.19 96 VAL A CA 1
ATOM 766 C C . VAL A 1 96 ? 3.405 -5.072 -12.863 1.00 87.19 96 VAL A C 1
ATOM 768 O O . VAL A 1 96 ? 2.853 -6.166 -12.868 1.00 87.19 96 VAL A O 1
ATOM 771 N N . ILE A 1 97 ? 3.298 -4.241 -11.824 1.00 90.94 97 ILE A N 1
ATOM 772 C CA . ILE A 1 97 ? 2.533 -4.587 -10.614 1.00 90.94 97 ILE A CA 1
ATOM 773 C C . ILE A 1 97 ? 1.052 -4.840 -10.952 1.00 90.94 97 ILE A C 1
ATOM 775 O O . ILE A 1 97 ? 0.482 -5.829 -10.490 1.00 90.94 97 ILE A O 1
ATOM 779 N N . TYR A 1 98 ? 0.448 -4.021 -11.820 1.00 92.38 98 TYR A N 1
ATOM 780 C CA . TYR A 1 98 ? -0.900 -4.265 -12.345 1.00 92.38 98 TYR A CA 1
ATOM 781 C C . TYR A 1 98 ? -0.976 -5.565 -13.159 1.00 92.38 98 TYR A C 1
ATOM 783 O O . TYR A 1 98 ? -1.885 -6.365 -12.947 1.00 92.38 98 TYR A O 1
ATOM 791 N N . ALA A 1 99 ? -0.014 -5.824 -14.050 1.00 88.69 99 ALA A N 1
ATOM 792 C CA . ALA A 1 99 ? 0.031 -7.062 -14.835 1.00 88.69 99 ALA A CA 1
ATOM 793 C C . ALA A 1 99 ? 0.169 -8.323 -13.959 1.00 88.69 99 ALA A C 1
ATOM 795 O O . ALA A 1 99 ? -0.330 -9.386 -14.321 1.00 88.69 99 ALA A O 1
ATOM 796 N N . CYS A 1 100 ? 0.789 -8.195 -12.785 1.00 88.31 100 CYS A N 1
ATOM 797 C CA . CYS A 1 100 ? 0.917 -9.256 -11.789 1.00 88.31 100 CYS A CA 1
ATOM 798 C C . CYS A 1 100 ? -0.324 -9.426 -10.890 1.00 88.31 100 CYS A C 1
ATOM 800 O O . CYS A 1 100 ? -0.289 -10.243 -9.970 1.00 88.31 100 CYS A O 1
ATOM 802 N N . GLY A 1 101 ? -1.411 -8.688 -11.141 1.00 87.56 101 GLY A N 1
ATOM 803 C CA . GLY A 1 101 ? -2.699 -8.882 -10.472 1.00 87.56 101 GLY A CA 1
ATOM 804 C C . GLY A 1 101 ? -3.030 -7.881 -9.367 1.00 87.56 101 GLY A C 1
ATOM 805 O O . GLY A 1 101 ? -3.958 -8.131 -8.606 1.00 87.56 101 GLY A O 1
ATOM 806 N N . ALA A 1 102 ? -2.310 -6.760 -9.254 1.00 92.31 102 ALA A N 1
ATOM 807 C CA . ALA A 1 102 ? -2.794 -5.650 -8.437 1.00 92.31 102 ALA A CA 1
ATOM 808 C C . ALA A 1 102 ? -4.043 -5.015 -9.069 1.00 92.31 102 ALA A C 1
ATOM 810 O O . ALA A 1 102 ? -4.103 -4.824 -10.280 1.00 92.31 102 ALA A O 1
ATOM 811 N N . ASP A 1 103 ? -5.012 -4.616 -8.250 1.00 95.31 103 ASP A N 1
ATOM 812 C CA . ASP A 1 103 ? -6.195 -3.867 -8.686 1.00 95.31 103 ASP A CA 1
ATOM 813 C C . ASP A 1 103 ? -6.047 -2.370 -8.426 1.00 95.31 103 ASP A C 1
ATOM 815 O O . ASP A 1 103 ? -6.588 -1.544 -9.167 1.00 95.31 103 ASP A O 1
ATOM 819 N N . ARG A 1 104 ? -5.341 -1.997 -7.355 1.00 96.69 104 ARG A N 1
ATOM 820 C CA . ARG A 1 104 ? -5.072 -0.603 -6.988 1.00 96.69 104 ARG A CA 1
ATOM 821 C C . ARG A 1 104 ? -3.652 -0.455 -6.477 1.00 96.69 104 ARG A C 1
ATOM 823 O O . ARG A 1 104 ? -3.219 -1.223 -5.625 1.00 96.69 104 ARG A O 1
ATOM 830 N N . ILE A 1 105 ? -2.978 0.594 -6.933 1.00 95.38 105 ILE A N 1
ATOM 831 C CA . ILE A 1 105 ? -1.719 1.062 -6.358 1.00 95.38 105 ILE A CA 1
ATOM 832 C C . ILE A 1 105 ? -1.975 2.437 -5.741 1.00 95.38 105 ILE A C 1
ATOM 834 O O . ILE A 1 105 ? -2.416 3.367 -6.415 1.00 95.38 105 ILE A O 1
ATOM 838 N N . VAL A 1 106 ? -1.725 2.556 -4.443 1.00 95.50 106 VAL A N 1
ATOM 839 C CA . VAL A 1 106 ? -1.798 3.793 -3.669 1.00 95.50 106 VAL A CA 1
ATOM 840 C C . VAL A 1 106 ? -0.379 4.259 -3.394 1.00 95.50 106 VAL A C 1
ATOM 842 O O . VAL A 1 106 ? 0.483 3.471 -3.022 1.00 95.50 106 VAL A O 1
ATOM 845 N N . ARG A 1 107 ? -0.136 5.559 -3.543 1.00 92.38 107 ARG A N 1
ATOM 846 C CA . ARG A 1 107 ? 1.132 6.177 -3.155 1.00 92.38 107 ARG A CA 1
ATOM 847 C C . ARG A 1 107 ? 0.907 7.125 -2.001 1.00 92.38 107 ARG A C 1
ATOM 849 O O . ARG A 1 107 ? -0.042 7.917 -2.046 1.00 92.38 107 ARG A O 1
ATOM 856 N N . ALA A 1 108 ? 1.778 7.051 -1.005 1.00 91.06 108 ALA A N 1
ATOM 857 C CA . ALA A 1 108 ? 1.739 7.941 0.142 1.00 91.06 108 ALA A CA 1
ATOM 858 C C . ALA A 1 108 ? 3.093 8.592 0.393 1.00 91.06 108 ALA A C 1
ATOM 860 O O . ALA A 1 108 ? 4.132 7.935 0.318 1.00 91.06 108 ALA A O 1
ATOM 861 N N . THR A 1 109 ? 3.069 9.876 0.730 1.00 88.31 109 THR A N 1
ATOM 862 C CA . THR A 1 109 ? 4.244 10.586 1.242 1.00 88.31 109 THR A CA 1
ATOM 863 C C . THR A 1 109 ? 4.325 10.478 2.763 1.00 88.31 109 THR A C 1
ATOM 865 O O . THR A 1 109 ? 3.358 10.122 3.444 1.00 88.31 109 THR A O 1
ATOM 868 N N . PHE A 1 110 ? 5.479 10.845 3.325 1.00 85.50 110 PHE A N 1
ATOM 869 C CA . PHE A 1 110 ? 5.616 10.963 4.779 1.00 85.50 110 PHE A CA 1
ATOM 870 C C . PHE A 1 110 ? 4.659 12.003 5.374 1.00 85.50 110 PHE A C 1
ATOM 872 O O . PHE A 1 110 ? 4.113 11.779 6.449 1.00 85.50 110 PHE A O 1
ATOM 879 N N . GLU A 1 111 ? 4.410 13.112 4.672 1.00 87.25 111 GLU A N 1
ATOM 880 C CA . GLU A 1 111 ? 3.471 14.143 5.128 1.00 87.25 111 GLU A CA 1
ATOM 881 C C . GLU A 1 111 ? 2.039 13.602 5.229 1.00 87.25 111 GLU A C 1
ATOM 883 O O . GLU A 1 111 ? 1.358 13.833 6.226 1.00 87.25 111 GLU A O 1
ATOM 888 N N . GLU A 1 112 ? 1.597 12.817 4.247 1.00 92.00 112 GLU A N 1
ATOM 889 C CA . GLU A 1 112 ? 0.264 12.208 4.258 1.00 92.00 112 GLU A CA 1
ATOM 890 C C . GLU A 1 112 ? 0.112 11.172 5.372 1.00 92.00 112 GLU A C 1
ATOM 892 O O . GLU A 1 112 ? -0.940 11.103 6.013 1.00 92.00 112 GLU A O 1
ATOM 897 N N . ALA A 1 113 ? 1.169 10.400 5.637 1.00 91.25 113 ALA A N 1
ATOM 898 C CA . ALA A 1 113 ? 1.215 9.494 6.776 1.00 91.25 113 ALA A CA 1
ATOM 899 C C . ALA A 1 113 ? 1.155 10.266 8.102 1.00 91.25 113 ALA A C 1
ATOM 901 O O . ALA A 1 113 ? 0.396 9.896 8.996 1.00 91.25 113 ALA A O 1
ATOM 902 N N . LEU A 1 114 ? 1.914 11.362 8.223 1.00 89.81 114 LEU A N 1
ATOM 903 C CA . LEU A 1 114 ? 1.958 12.204 9.420 1.00 89.81 114 LEU A CA 1
ATOM 904 C C . LEU A 1 114 ? 0.599 12.852 9.707 1.00 89.81 114 LEU A C 1
ATOM 906 O O . LEU A 1 114 ? 0.160 12.891 10.855 1.00 89.81 114 LEU A O 1
ATOM 910 N N . GLN A 1 115 ? -0.085 13.319 8.661 1.00 93.19 115 GLN A N 1
ATOM 911 C CA . GLN A 1 115 ? -1.426 13.901 8.745 1.00 93.19 115 GLN A CA 1
ATOM 912 C C . GLN A 1 115 ? -2.526 12.851 8.950 1.00 93.19 115 GLN A C 1
ATOM 914 O O . GLN A 1 115 ? -3.647 13.222 9.301 1.00 93.19 115 GLN A O 1
ATOM 919 N N . ARG A 1 116 ? -2.214 11.560 8.764 1.00 95.50 116 ARG A N 1
ATOM 920 C CA . ARG A 1 116 ? -3.078 10.374 8.919 1.00 95.50 116 ARG A CA 1
ATOM 921 C C . ARG A 1 116 ? -4.296 10.350 8.002 1.00 95.50 116 ARG A C 1
ATOM 923 O O . ARG A 1 116 ? -4.437 9.436 7.197 1.00 95.50 116 ARG A O 1
ATOM 930 N N . LYS A 1 117 ? -5.179 11.347 8.098 1.00 95.31 117 LYS A N 1
ATOM 931 C CA . LYS A 1 117 ? -6.424 11.444 7.334 1.00 95.31 117 LYS A CA 1
ATOM 932 C C . LYS A 1 117 ? -6.208 11.313 5.818 1.00 95.31 117 LYS A C 1
ATOM 934 O O . LYS A 1 117 ? -6.930 10.516 5.232 1.00 95.31 117 LYS A O 1
ATOM 939 N N . PRO A 1 118 ? -5.232 11.985 5.175 1.00 96.19 118 PRO A N 1
ATOM 940 C CA . PRO A 1 118 ? -5.007 11.811 3.738 1.00 96.19 118 PRO A CA 1
ATOM 941 C C . PRO A 1 118 ? -4.611 10.379 3.357 1.00 96.19 118 PRO A C 1
ATOM 943 O O . PRO A 1 118 ? -5.138 9.834 2.390 1.00 96.19 118 PRO A O 1
ATOM 946 N N . LEU A 1 119 ? -3.730 9.743 4.141 1.00 95.38 119 LEU A N 1
ATOM 947 C CA . LEU A 1 119 ? -3.360 8.338 3.951 1.00 95.38 119 LEU A CA 1
ATOM 948 C C . LEU A 1 119 ? -4.584 7.421 4.091 1.00 95.38 119 LEU A C 1
ATOM 950 O O . LEU A 1 119 ? -4.829 6.576 3.231 1.00 95.38 119 LEU A O 1
ATOM 954 N N . VAL A 1 120 ? -5.369 7.604 5.154 1.00 95.06 120 VAL A N 1
ATOM 955 C CA . VAL A 1 120 ? -6.574 6.806 5.413 1.00 95.06 120 VAL A CA 1
ATOM 956 C C . VAL A 1 120 ? -7.609 6.988 4.309 1.00 95.06 120 VAL A C 1
ATOM 958 O O . VAL A 1 120 ? -8.134 5.997 3.815 1.00 95.06 120 VAL A O 1
ATOM 961 N N . ASP A 1 121 ? -7.887 8.222 3.891 1.00 96.00 121 ASP A N 1
ATOM 962 C CA . ASP A 1 121 ? -8.874 8.512 2.850 1.00 96.00 121 ASP A CA 1
ATOM 963 C C . ASP A 1 121 ? -8.466 7.869 1.512 1.00 96.00 121 ASP A C 1
ATOM 965 O O . ASP A 1 121 ? -9.309 7.277 0.838 1.00 96.00 121 ASP A O 1
ATOM 969 N N . LYS A 1 122 ? -7.172 7.896 1.153 1.00 97.12 122 LYS A N 1
ATOM 970 C CA . LYS A 1 122 ? -6.649 7.192 -0.033 1.00 97.12 122 LYS A CA 1
ATOM 971 C C . LYS A 1 122 ? -6.847 5.681 0.058 1.00 97.12 122 LYS A C 1
ATOM 973 O O . LYS A 1 122 ? -7.296 5.058 -0.901 1.00 97.12 122 LYS A O 1
ATOM 978 N N . LEU A 1 123 ? -6.513 5.092 1.202 1.00 96.06 123 LEU A N 1
ATOM 979 C CA . LEU A 1 123 ? -6.618 3.652 1.425 1.00 96.06 123 LEU A CA 1
ATOM 980 C C . LEU A 1 123 ? -8.077 3.177 1.434 1.00 96.06 123 LEU A C 1
ATOM 982 O O . LEU A 1 123 ? -8.406 2.180 0.791 1.00 96.06 123 LEU A O 1
ATOM 986 N N . VAL A 1 124 ? -8.973 3.922 2.082 1.00 93.50 124 VAL A N 1
ATOM 987 C CA . VAL A 1 124 ? -10.420 3.660 2.050 1.00 93.50 124 VAL A CA 1
ATOM 988 C C . VAL A 1 124 ? -10.973 3.835 0.637 1.00 93.50 124 VAL A C 1
ATOM 990 O O . VAL A 1 124 ? -11.725 2.983 0.172 1.00 93.50 124 VAL A O 1
ATOM 993 N N . GLY A 1 125 ? -10.558 4.879 -0.085 1.00 93.81 125 GLY A N 1
ATOM 994 C CA . GLY A 1 125 ? -10.924 5.088 -1.489 1.00 93.81 125 GLY A CA 1
ATOM 995 C C . GLY A 1 125 ? -10.434 3.974 -2.422 1.00 93.81 125 GLY A C 1
ATOM 996 O O . GLY A 1 125 ? -11.081 3.680 -3.424 1.00 93.81 125 GLY A O 1
ATOM 997 N N . ALA A 1 126 ? -9.336 3.296 -2.074 1.00 94.19 126 ALA A N 1
ATOM 998 C CA . ALA A 1 126 ? -8.859 2.097 -2.766 1.00 94.19 126 ALA A CA 1
ATOM 999 C C . ALA A 1 126 ? -9.636 0.817 -2.393 1.00 94.19 126 ALA A C 1
ATOM 1001 O O . ALA A 1 126 ? -9.382 -0.245 -2.965 1.00 94.19 126 ALA A O 1
ATOM 1002 N N . GLY A 1 127 ? -10.597 0.908 -1.469 1.00 89.38 127 GLY A N 1
ATOM 1003 C CA . GLY A 1 127 ? -11.479 -0.185 -1.068 1.00 89.38 127 GLY A CA 1
ATOM 1004 C C . GLY A 1 127 ? -11.068 -0.902 0.218 1.00 89.38 127 GLY A C 1
ATOM 1005 O O . GLY A 1 127 ? -11.622 -1.968 0.505 1.00 89.38 127 GLY A O 1
ATOM 1006 N N . LEU A 1 128 ? -10.123 -0.362 1.003 1.00 89.81 128 LEU A N 1
ATOM 1007 C CA . LEU A 1 128 ? -9.811 -0.942 2.311 1.00 89.81 128 LEU A CA 1
ATOM 1008 C C . LEU A 1 128 ? -10.955 -0.664 3.296 1.00 89.81 128 LEU A C 1
ATOM 1010 O O . LEU A 1 128 ? -11.347 0.492 3.479 1.00 89.81 128 LEU A O 1
ATOM 1014 N N . PRO A 1 129 ? -11.465 -1.693 3.992 1.00 83.81 129 PRO A N 1
ATOM 1015 C CA . PRO A 1 129 ? -12.416 -1.480 5.067 1.00 83.81 129 PRO A CA 1
ATOM 1016 C C . PRO A 1 129 ? -11.717 -0.791 6.242 1.00 83.81 129 PRO A C 1
ATOM 1018 O O . PRO A 1 129 ? -10.606 -1.160 6.618 1.00 83.81 129 PRO A O 1
ATOM 1021 N N . ARG A 1 130 ? -12.388 0.178 6.862 1.00 81.38 130 ARG A N 1
ATOM 1022 C CA . ARG A 1 130 ? -11.925 0.815 8.098 1.00 81.38 130 ARG A CA 1
ATOM 1023 C C . ARG A 1 130 ? -12.882 0.459 9.219 1.00 81.38 130 ARG A C 1
ATOM 1025 O O . ARG A 1 130 ? -14.062 0.793 9.136 1.00 81.38 130 ARG A O 1
ATOM 1032 N N . ASN A 1 131 ? -12.380 -0.195 10.262 1.00 76.06 131 ASN A N 1
ATOM 1033 C CA . ASN A 1 131 ? -13.165 -0.451 11.460 1.00 76.06 131 ASN A CA 1
ATOM 1034 C C . ASN A 1 131 ? -12.716 0.521 12.560 1.00 76.06 131 ASN A C 1
ATOM 1036 O O . ASN A 1 131 ? -11.658 0.302 13.158 1.00 76.06 131 ASN A O 1
ATOM 1040 N N . PRO A 1 132 ? -13.450 1.621 12.815 1.00 55.12 132 PRO A N 1
ATOM 1041 C CA . PRO A 1 132 ? -13.126 2.484 13.942 1.00 55.12 132 PRO A CA 1
ATOM 1042 C C . PRO A 1 132 ? -13.179 1.639 15.220 1.00 55.12 132 PRO A C 1
ATOM 1044 O O . PRO A 1 132 ? -14.094 0.836 15.381 1.00 55.12 132 PRO A O 1
ATOM 1047 N N . ARG A 1 133 ? -12.167 1.771 16.089 1.00 52.75 133 ARG A N 1
ATOM 1048 C CA . ARG A 1 133 ? -11.979 0.921 17.279 1.00 52.75 133 ARG A CA 1
ATOM 1049 C C . ARG A 1 133 ? -13.306 0.597 17.981 1.00 52.75 133 ARG A C 1
ATOM 1051 O O . ARG A 1 133 ? -13.931 1.482 18.558 1.00 52.75 133 ARG A O 1
ATOM 1058 N N . THR A 1 134 ? -13.680 -0.681 17.997 1.00 43.72 134 THR A N 1
ATOM 1059 C CA . THR A 1 134 ? -14.547 -1.239 19.041 1.00 43.72 134 THR A CA 1
ATOM 1060 C C . THR A 1 134 ? -13.734 -1.333 20.331 1.00 43.72 134 THR A C 1
ATOM 1062 O O . THR A 1 134 ? -12.541 -1.612 20.280 1.00 43.72 134 THR A O 1
ATOM 1065 N N . GLU A 1 135 ? -14.357 -1.107 21.486 1.00 40.75 135 GLU A N 1
ATOM 1066 C CA . GLU A 1 135 ? -13.740 -0.942 22.820 1.00 40.75 135 GLU A CA 1
ATOM 1067 C C . GLU A 1 135 ? -12.854 -2.114 23.312 1.00 40.75 135 GLU A C 1
ATOM 1069 O O . GLU A 1 135 ? -12.243 -2.049 24.376 1.00 40.75 135 GLU A O 1
ATOM 1074 N N . THR A 1 136 ? -12.717 -3.183 22.530 1.00 43.53 136 THR A N 1
ATOM 1075 C CA . THR A 1 136 ? -11.777 -4.285 22.748 1.00 43.53 136 THR A CA 1
ATOM 1076 C C . THR A 1 136 ? -10.507 -4.009 21.935 1.00 43.53 136 THR A C 1
ATOM 1078 O O . THR A 1 136 ? -10.491 -4.191 20.724 1.00 43.53 136 THR A O 1
ATOM 1081 N N . GLY A 1 137 ? -9.453 -3.509 22.587 1.00 39.12 137 GLY A N 1
ATOM 1082 C CA . GLY A 1 137 ? -8.247 -2.916 21.981 1.00 39.12 137 GLY A CA 1
ATOM 1083 C C . GLY A 1 137 ? -7.312 -3.815 21.151 1.00 39.12 137 GLY A C 1
ATOM 1084 O O . GLY A 1 137 ? -6.105 -3.595 21.179 1.00 39.12 137 GLY A O 1
ATOM 1085 N N . ALA A 1 138 ? -7.824 -4.799 20.412 1.00 40.91 138 ALA A N 1
ATOM 1086 C CA . ALA A 1 138 ? -7.065 -5.537 19.409 1.00 40.91 138 ALA A CA 1
ATOM 1087 C C . ALA A 1 138 ? -7.498 -5.079 18.002 1.00 40.91 138 ALA A C 1
ATOM 1089 O O . ALA A 1 138 ? -8.698 -5.091 17.715 1.00 40.91 138 ALA A O 1
ATOM 1090 N N . PRO A 1 139 ? -6.569 -4.678 17.110 1.00 40.97 139 PRO A N 1
ATOM 1091 C CA . PRO A 1 139 ? -6.923 -4.428 15.718 1.00 40.97 139 PRO A CA 1
ATOM 1092 C C . PRO A 1 139 ? -7.516 -5.715 15.128 1.00 40.97 139 PRO A C 1
ATOM 1094 O O . PRO A 1 139 ? -7.070 -6.805 15.507 1.00 40.97 139 PRO A O 1
ATOM 1097 N N . PRO A 1 140 ? -8.503 -5.640 14.217 1.00 45.09 140 PRO A N 1
ATOM 1098 C CA . PRO A 1 140 ? -8.963 -6.826 13.515 1.00 45.09 140 PRO A CA 1
ATOM 1099 C C . PRO A 1 140 ? -7.761 -7.446 12.795 1.00 45.09 140 PRO A C 1
ATOM 1101 O O . PRO A 1 140 ? -7.229 -6.898 11.829 1.00 45.09 140 PRO A O 1
ATOM 1104 N N . ALA A 1 141 ? -7.2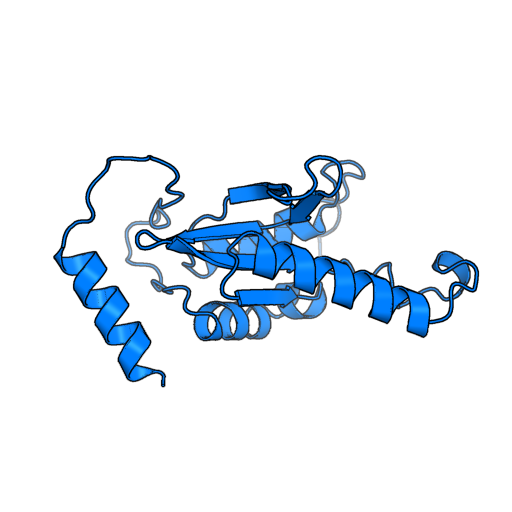85 -8.570 13.326 1.00 47.66 141 ALA A N 1
ATOM 1105 C CA . ALA A 1 141 ? -6.172 -9.310 12.770 1.00 47.66 141 ALA A CA 1
ATOM 1106 C C . ALA A 1 141 ? -6.639 -9.939 11.465 1.00 47.66 141 ALA A C 1
ATOM 1108 O O . ALA A 1 141 ? -7.218 -11.018 11.482 1.00 47.66 141 ALA A O 1
ATOM 1109 N N . ILE A 1 142 ? -6.416 -9.267 10.338 1.00 48.72 142 ILE A N 1
ATOM 1110 C CA . ILE A 1 142 ? -6.529 -9.929 9.045 1.00 48.72 142 ILE A CA 1
ATOM 1111 C C . ILE A 1 142 ? -5.387 -9.502 8.115 1.00 48.72 142 ILE A C 1
ATOM 1113 O O . ILE A 1 142 ? -5.527 -8.545 7.357 1.00 48.72 142 ILE A O 1
ATOM 1117 N N . PRO A 1 143 ? -4.271 -10.243 8.144 1.00 43.38 143 PRO A N 1
ATOM 1118 C CA . PRO A 1 143 ? -3.474 -10.566 6.974 1.00 43.38 143 PRO A CA 1
ATOM 1119 C C . PRO A 1 143 ? -3.888 -11.968 6.484 1.00 43.38 143 PRO A C 1
ATOM 1121 O O . PRO A 1 143 ? -3.635 -12.949 7.181 1.00 43.38 143 PRO A O 1
ATOM 1124 N N . PHE A 1 144 ? -4.518 -12.115 5.311 1.00 51.44 144 PHE A N 1
ATOM 1125 C CA . PHE A 1 144 ? -4.754 -13.453 4.744 1.00 51.44 144 PHE A CA 1
ATOM 1126 C C . PHE A 1 144 ? -4.001 -13.663 3.435 1.00 51.44 144 PHE A C 1
ATOM 1128 O O . PHE A 1 144 ? -4.409 -13.219 2.369 1.00 51.44 144 PHE A O 1
ATOM 1135 N N . LEU A 1 145 ? -2.950 -14.471 3.536 1.00 38.25 145 LEU A N 1
ATOM 1136 C CA . LEU A 1 145 ? -2.608 -15.466 2.530 1.00 38.25 145 LEU A CA 1
ATOM 1137 C C . LEU A 1 145 ? -2.841 -16.840 3.174 1.00 38.25 145 LEU A C 1
ATOM 1139 O O . LEU A 1 145 ? -1.971 -17.346 3.872 1.00 38.25 145 LEU A O 1
ATOM 1143 N N . VAL A 1 146 ? -4.011 -17.449 2.956 1.00 36.09 146 VAL A N 1
ATOM 1144 C CA . VAL A 1 146 ? -4.149 -18.915 2.995 1.00 36.09 146 VAL A CA 1
ATOM 1145 C C . VAL A 1 146 ? -5.078 -19.321 1.860 1.00 36.09 146 VAL A C 1
ATOM 1147 O O . VAL A 1 146 ? -6.284 -19.079 1.901 1.00 36.09 146 VAL A O 1
ATOM 1150 N N . ALA A 1 147 ? -4.510 -19.963 0.842 1.00 31.36 147 ALA A N 1
ATOM 1151 C CA . ALA A 1 147 ? -5.280 -20.770 -0.088 1.00 31.36 147 ALA A CA 1
ATOM 1152 C C . ALA A 1 147 ? -6.123 -21.779 0.719 1.00 31.36 147 ALA A C 1
ATOM 1154 O O . ALA A 1 147 ? -5.570 -22.658 1.374 1.00 31.36 147 ALA A O 1
ATOM 1155 N N . GLY A 1 148 ? -7.452 -21.629 0.708 1.00 37.28 148 GLY A N 1
ATOM 1156 C CA . GLY A 1 148 ? -8.378 -22.617 1.278 1.00 37.28 148 GLY A CA 1
ATOM 1157 C C . GLY A 1 148 ? -9.056 -22.287 2.616 1.00 37.28 148 GLY A C 1
ATOM 1158 O O . GLY A 1 148 ? -9.731 -23.163 3.148 1.00 37.28 148 GLY A O 1
ATOM 1159 N N . GLN A 1 149 ? -8.956 -21.071 3.164 1.00 41.31 149 GLN A N 1
ATOM 1160 C CA . GLN A 1 149 ? -9.814 -20.649 4.289 1.00 41.31 149 GLN A CA 1
ATOM 1161 C C . GLN A 1 149 ? -10.963 -19.764 3.778 1.00 41.31 149 GLN A C 1
ATOM 1163 O O . GLN A 1 149 ? -10.752 -18.727 3.150 1.00 41.31 149 GLN A O 1
ATOM 1168 N N . GLN A 1 150 ? -12.191 -20.234 3.995 1.00 35.59 150 GLN A N 1
ATOM 1169 C CA . GLN A 1 150 ? -13.438 -19.638 3.521 1.00 35.59 150 GLN A CA 1
ATOM 1170 C C . GLN A 1 150 ? -13.789 -18.407 4.373 1.00 35.59 150 GLN A C 1
ATOM 1172 O O . GLN A 1 150 ? -13.722 -18.472 5.598 1.00 35.59 150 GLN A O 1
ATOM 1177 N N . TRP A 1 151 ? -14.162 -17.286 3.741 1.00 48.97 151 TRP A N 1
ATOM 1178 C CA . TRP A 1 151 ? -14.761 -16.150 4.453 1.00 48.97 151 TRP A CA 1
ATOM 1179 C C . TRP A 1 151 ? -15.935 -16.621 5.321 1.00 48.9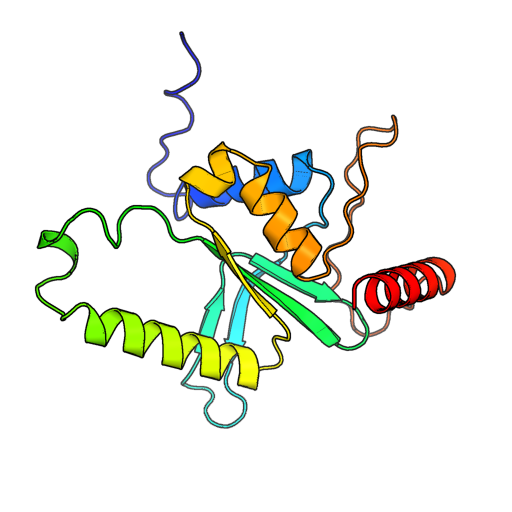7 151 TRP A C 1
ATOM 1181 O O . TRP A 1 151 ? -16.711 -17.480 4.896 1.00 48.97 151 TRP A O 1
ATOM 1191 N N . ASP A 1 152 ? -16.162 -15.946 6.451 1.00 49.78 152 ASP A N 1
ATOM 1192 C CA . ASP A 1 152 ? -17.542 -15.800 6.909 1.00 49.78 152 ASP A CA 1
ATOM 1193 C C . ASP A 1 152 ? -18.300 -15.046 5.804 1.00 49.78 152 ASP A C 1
ATOM 1195 O O . ASP A 1 152 ? -17.995 -13.889 5.492 1.00 49.78 152 ASP A O 1
ATOM 1199 N N . GLU A 1 153 ? -19.259 -15.723 5.174 1.00 51.41 153 GLU A N 1
ATOM 1200 C CA . GLU A 1 153 ? -20.053 -15.200 4.060 1.00 51.41 153 GLU A CA 1
ATOM 1201 C C . GLU A 1 153 ? -20.698 -13.841 4.394 1.00 51.41 153 GLU A C 1
ATOM 1203 O O . GLU A 1 153 ? -20.870 -13.006 3.510 1.00 51.41 153 GLU A O 1
ATOM 1208 N N . ARG A 1 154 ? -20.975 -13.541 5.671 1.00 53.09 154 ARG A N 1
ATOM 1209 C CA . ARG A 1 154 ? -21.504 -12.234 6.096 1.00 53.09 154 ARG A CA 1
ATOM 1210 C C . ARG A 1 154 ? -20.496 -11.114 5.885 1.00 53.09 154 ARG A C 1
ATOM 1212 O O . ARG A 1 154 ? -20.878 -10.041 5.427 1.00 53.09 154 ARG A O 1
ATOM 1219 N N . LEU A 1 155 ? -19.223 -11.349 6.197 1.00 51.19 155 LEU A N 1
ATOM 1220 C CA . LEU A 1 155 ? -18.161 -10.358 6.029 1.00 51.19 155 LEU A CA 1
ATOM 1221 C C . LEU A 1 155 ? -17.850 -10.136 4.542 1.00 51.19 155 LEU A C 1
ATOM 1223 O O . LEU A 1 155 ? -17.705 -8.988 4.121 1.00 51.19 155 LEU A O 1
ATOM 1227 N N . ARG A 1 156 ? -17.871 -11.205 3.732 1.00 51.84 156 ARG A N 1
ATOM 1228 C CA . ARG A 1 156 ? -17.742 -11.122 2.267 1.00 51.84 156 ARG A CA 1
ATOM 1229 C C . ARG A 1 156 ? -18.874 -10.304 1.647 1.00 51.84 156 ARG A C 1
ATOM 1231 O O . ARG A 1 156 ? -18.628 -9.396 0.858 1.00 51.84 156 ARG A O 1
ATOM 1238 N N . GLN A 1 157 ? -20.114 -10.606 2.025 1.00 54.66 157 GLN A N 1
ATOM 1239 C CA . GLN A 1 157 ? -21.303 -9.913 1.530 1.00 54.66 157 GLN A CA 1
ATOM 1240 C C . GLN A 1 157 ? -21.386 -8.467 2.026 1.00 54.66 157 GLN A C 1
ATOM 1242 O O . GLN A 1 157 ? -21.920 -7.614 1.323 1.00 54.66 157 GLN A O 1
ATOM 1247 N N . SER A 1 158 ? -20.878 -8.180 3.225 1.00 54.22 158 SER A N 1
ATOM 1248 C CA . SER A 1 158 ? -20.750 -6.813 3.737 1.00 54.22 158 SER A CA 1
ATOM 1249 C C . SER A 1 158 ? -19.745 -6.014 2.901 1.00 54.22 158 SER A C 1
ATOM 1251 O O . SER A 1 158 ? -20.072 -4.936 2.411 1.00 54.22 158 SER A O 1
ATOM 1253 N N . TRP A 1 159 ? -18.567 -6.589 2.630 1.00 55.47 159 TRP A N 1
ATOM 1254 C CA . TRP A 1 159 ? -17.537 -5.963 1.797 1.00 55.47 159 TRP A CA 1
ATOM 1255 C C . TRP A 1 159 ? -18.014 -5.706 0.362 1.00 55.47 159 TRP A C 1
ATOM 1257 O O . TRP A 1 159 ? -17.903 -4.581 -0.120 1.00 55.47 159 TRP A O 1
ATOM 1267 N N . MET A 1 160 ? -18.627 -6.698 -0.296 1.00 53.75 160 MET A N 1
ATOM 1268 C CA . MET A 1 160 ? -19.172 -6.529 -1.652 1.00 53.75 160 MET A CA 1
ATOM 1269 C C . MET A 1 160 ? -20.227 -5.416 -1.717 1.00 53.75 160 MET A C 1
ATOM 1271 O O . MET A 1 160 ? -20.259 -4.648 -2.677 1.00 53.75 160 MET A O 1
ATOM 1275 N N . ARG A 1 161 ? -21.066 -5.277 -0.682 1.00 57.72 161 ARG A N 1
ATOM 1276 C CA . ARG A 1 161 ? -22.055 -4.190 -0.603 1.00 57.72 161 ARG A CA 1
ATOM 1277 C C . ARG A 1 161 ? -21.406 -2.822 -0.420 1.00 57.72 161 ARG A C 1
ATOM 1279 O O . ARG A 1 161 ? -21.822 -1.880 -1.085 1.00 57.72 161 ARG A O 1
ATOM 1286 N N . SER A 1 162 ? -20.399 -2.704 0.443 1.00 49.03 162 SER A N 1
ATOM 1287 C CA . SER A 1 162 ? -19.664 -1.447 0.630 1.00 49.03 162 SER A CA 1
ATOM 1288 C C . SER A 1 162 ? -18.880 -1.038 -0.618 1.00 49.03 162 SER A C 1
ATOM 1290 O O . SER A 1 162 ? -18.811 0.148 -0.918 1.00 49.03 162 SER A O 1
ATOM 1292 N N . PHE A 1 163 ? -18.349 -2.004 -1.373 1.00 47.88 163 PHE A N 1
ATOM 1293 C CA . PHE A 1 163 ? -17.634 -1.755 -2.624 1.00 47.88 163 PHE A CA 1
ATOM 1294 C C . PHE A 1 163 ? -18.558 -1.206 -3.725 1.00 47.88 163 PHE A C 1
ATOM 1296 O O . PHE A 1 163 ? -18.214 -0.230 -4.381 1.00 47.88 163 PHE A O 1
ATOM 1303 N N . HIS A 1 164 ? -19.762 -1.768 -3.882 1.00 42.66 164 HIS A N 1
ATOM 1304 C CA . HIS A 1 164 ? -20.744 -1.291 -4.868 1.00 42.66 164 HIS A CA 1
ATOM 1305 C C . HIS A 1 164 ? -21.485 -0.007 -4.464 1.00 42.66 164 HIS A C 1
ATOM 1307 O O . HIS A 1 164 ? -22.056 0.658 -5.319 1.00 42.66 164 HIS A O 1
ATOM 1313 N N . ALA A 1 165 ? -21.499 0.352 -3.178 1.00 38.22 165 ALA A N 1
ATOM 1314 C CA . ALA A 1 165 ? -22.117 1.594 -2.708 1.00 38.22 165 ALA A CA 1
ATOM 1315 C C . ALA A 1 165 ? -21.217 2.835 -2.884 1.00 38.22 165 ALA A C 1
ATOM 1317 O O . ALA A 1 165 ? -21.693 3.954 -2.709 1.00 38.22 165 ALA A O 1
ATOM 1318 N N . ALA A 1 166 ? -19.932 2.641 -3.200 1.00 34.50 166 ALA A N 1
ATOM 1319 C CA . ALA A 1 166 ? -18.941 3.704 -3.380 1.00 34.50 166 ALA A CA 1
ATOM 1320 C C . ALA A 1 166 ? -18.614 4.009 -4.860 1.00 34.50 166 ALA A C 1
ATOM 1322 O O . ALA A 1 166 ? -17.695 4.785 -5.125 1.00 34.50 166 ALA A O 1
ATOM 1323 N N . SER A 1 167 ? -19.347 3.405 -5.806 1.00 34.88 167 SER A N 1
ATOM 1324 C CA . SER A 1 167 ? -19.219 3.593 -7.262 1.00 34.88 167 SER A CA 1
ATOM 1325 C C . SER A 1 167 ? -20.394 4.349 -7.863 1.00 34.88 167 SER A C 1
ATOM 1327 O O . SER A 1 167 ? -21.536 3.983 -7.504 1.00 34.88 167 SER A O 1
#

Foldseek 3Di:
DPDPPPQPDPPPVHSLLVLLQVLCQLQLWERWDAQDKQAQPVHNVDIDTAGTWAQDPVRAIETEHEDEPPPPPDPVVCVPCDVVNVVVVVVVRVVSVVNSRYPYYHYDYSVCSVVSVNSVVRCVLSQTDGDGDDPPPDRPHDDDDDDPDDDPVVVVVVSVVSVVVSD

Sequence (167 aa):
MDLLLTYADPLSENGGESFVRGVILEEGLPVPLLQYVFVNPDNPREWYRSDFVWIFPGGYTVVLEFDGMAKYVDPTMTDGRTIRAVVSSQSERERVIYACGADRIVRATFEEALQRKPLVDKLVGAGLPRNPRTETGAPPAIPFLVAGQQWDERLRQSWMRSFHAAS

Organism: NCBI:txid2650774

Radius of gyration: 17.6 Å; chains: 1; bounding box: 44×41×43 Å

pLDDT: mean 71.13, std 21.95, range [30.77, 97.12]